Protein AF-A0A3D9JNN1-F1 (afdb_monomer_lite)

Radius of gyration: 12.72 Å; chains: 1; bounding box: 30×25×32 Å

Foldseek 3Di:
DCPVVVVLVVCQVVCVVVVDAGAEEAEPDDQDPPDLNDVVVSVVVVVVCVVVSPDHYDYPPHPD

pLDDT: mean 94.49, std 8.32, range [52.44, 98.31]

Sequence (64 aa):
MSGIRNYATNLHNELKEKGVFVGHLSIGTMIQVGTVGDPDVIADTWYNLFQKKDHFEETFPANF

Secondary structure (DSSP, 8-state):
--HHHHHHHHHHHHHGGGT----EEEE-S---TTSTT-HHHHHHHHHHHHHH--SSEEEESTT-

Structure (mmCIF, N/CA/C/O backbone):
data_AF-A0A3D9JNN1-F1
#
_entry.id   AF-A0A3D9JNN1-F1
#
loop_
_atom_site.group_PDB
_atom_site.id
_atom_site.type_symbol
_atom_site.label_atom_id
_atom_site.label_alt_id
_atom_site.label_comp_id
_atom_site.label_asym_id
_atom_site.label_entity_id
_atom_site.label_seq_id
_atom_site.pdbx_PDB_ins_code
_atom_site.Cartn_x
_atom_site.Cartn_y
_atom_site.Cartn_z
_atom_site.occupancy
_atom_site.B_iso_or_equiv
_atom_site.auth_seq_id
_atom_site.auth_comp_id
_atom_site.auth_asym_id
_atom_site.auth_atom_id
_atom_site.pdbx_PDB_model_num
ATOM 1 N N . MET A 1 1 ? 5.038 14.626 -1.656 1.00 52.44 1 MET A N 1
ATOM 2 C CA . MET A 1 1 ? 3.683 15.216 -1.530 1.00 52.44 1 MET A CA 1
ATOM 3 C C . MET A 1 1 ? 3.026 14.660 -0.271 1.00 52.44 1 MET A C 1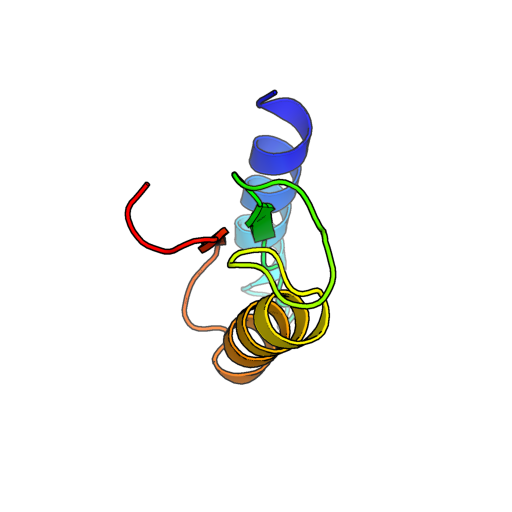
ATOM 5 O O . MET A 1 1 ? 2.889 13.451 -0.192 1.00 52.44 1 MET A O 1
ATOM 9 N N . SER A 1 2 ? 2.680 15.490 0.723 1.00 78.94 2 SER A N 1
ATOM 10 C CA . SER A 1 2 ? 2.224 15.017 2.050 1.00 78.94 2 SER A CA 1
ATOM 11 C C . SER A 1 2 ? 0.704 15.045 2.271 1.00 78.94 2 SER A C 1
ATOM 13 O O . SER A 1 2 ? 0.229 14.418 3.212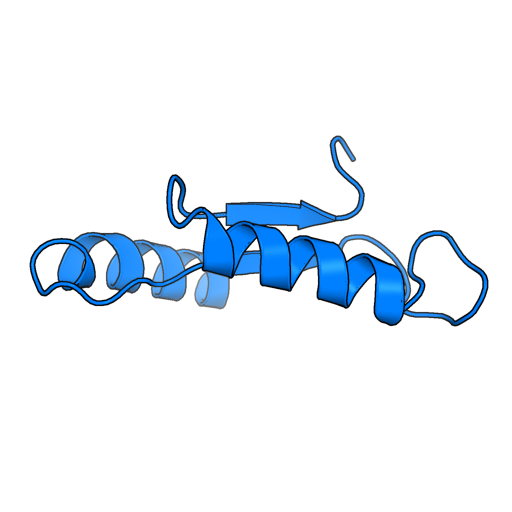 1.00 78.94 2 SER A O 1
ATOM 15 N N . GLY A 1 3 ? -0.070 15.732 1.419 1.00 92.69 3 GLY A N 1
ATOM 16 C CA . GLY A 1 3 ? -1.507 15.949 1.641 1.00 92.69 3 GLY A CA 1
ATOM 17 C C . GLY A 1 3 ? -2.344 14.667 1.638 1.00 92.69 3 GLY A C 1
ATOM 18 O O . GLY A 1 3 ? -3.103 14.437 2.575 1.00 92.69 3 GLY A O 1
ATOM 19 N N . ILE A 1 4 ? -2.161 13.805 0.630 1.00 92.62 4 ILE A N 1
ATOM 20 C CA . ILE A 1 4 ? -2.893 12.530 0.518 1.00 92.62 4 ILE A CA 1
ATOM 21 C C . ILE A 1 4 ? -2.539 11.601 1.678 1.00 92.62 4 ILE A C 1
ATOM 23 O O . ILE A 1 4 ? -3.437 11.092 2.342 1.00 92.62 4 ILE A O 1
ATOM 27 N N . ARG A 1 5 ? -1.242 11.438 1.973 1.00 94.38 5 ARG A N 1
ATOM 28 C CA . ARG A 1 5 ? -0.790 10.606 3.092 1.00 94.38 5 ARG A CA 1
ATOM 29 C C . ARG A 1 5 ? -1.376 11.100 4.414 1.00 94.38 5 ARG A C 1
ATOM 31 O O . ARG A 1 5 ? -1.952 10.308 5.145 1.00 94.38 5 ARG A O 1
ATOM 38 N N . ASN A 1 6 ? -1.302 12.407 4.684 1.00 96.00 6 ASN A N 1
ATOM 39 C CA . ASN A 1 6 ? -1.863 13.000 5.900 1.00 96.00 6 ASN A CA 1
ATOM 40 C C . ASN A 1 6 ? -3.382 12.792 6.000 1.00 96.00 6 ASN A C 1
ATOM 42 O O . ASN A 1 6 ? -3.895 12.444 7.061 1.00 96.00 6 ASN A O 1
ATOM 46 N N . TYR A 1 7 ? -4.110 12.980 4.899 1.00 96.69 7 TYR A N 1
ATOM 47 C CA . TYR A 1 7 ? -5.549 12.734 4.865 1.00 96.69 7 TYR A CA 1
ATOM 48 C C . TYR A 1 7 ? -5.882 11.260 5.144 1.00 96.69 7 TYR A C 1
ATOM 50 O O . TYR A 1 7 ? -6.713 10.976 6.005 1.00 96.69 7 TYR A O 1
ATOM 58 N N . ALA A 1 8 ? -5.181 10.326 4.496 1.00 96.75 8 ALA A N 1
ATOM 59 C CA . ALA A 1 8 ? -5.357 8.894 4.716 1.00 96.75 8 ALA A CA 1
ATOM 60 C C . ALA A 1 8 ? -5.019 8.481 6.160 1.00 96.75 8 ALA A C 1
ATOM 62 O O . ALA A 1 8 ? -5.757 7.693 6.746 1.00 96.75 8 ALA A O 1
ATOM 63 N N . THR A 1 9 ? -3.964 9.044 6.764 1.00 97.00 9 THR A N 1
ATOM 64 C CA . THR A 1 9 ? -3.616 8.790 8.173 1.00 97.00 9 THR A CA 1
ATOM 65 C C . THR A 1 9 ? -4.730 9.245 9.115 1.00 97.00 9 THR A C 1
ATOM 67 O O . THR A 1 9 ? -5.100 8.510 10.029 1.00 97.00 9 THR A O 1
ATOM 70 N N . ASN A 1 10 ? -5.304 10.430 8.884 1.00 97.75 10 ASN A N 1
ATOM 7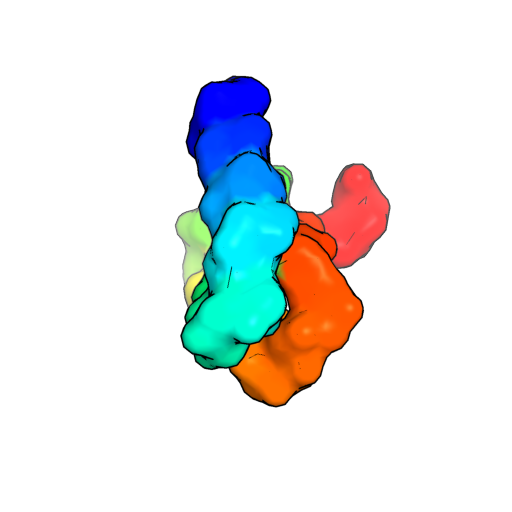1 C CA . ASN A 1 10 ? -6.421 10.913 9.698 1.00 97.75 10 ASN A CA 1
ATOM 72 C C . ASN A 1 10 ? -7.655 10.015 9.545 1.00 97.75 10 ASN A C 1
ATOM 74 O O . ASN A 1 10 ? -8.247 9.625 10.547 1.00 97.75 10 ASN A O 1
ATOM 78 N N . LEU A 1 11 ? -8.003 9.611 8.317 1.00 98.06 11 LEU A N 1
ATOM 79 C CA . LEU A 1 11 ? -9.104 8.671 8.097 1.00 98.06 11 LEU A CA 1
ATOM 80 C C . LEU A 1 11 ? -8.862 7.324 8.788 1.00 98.06 11 LEU A C 1
ATOM 82 O O . LEU A 1 11 ? -9.771 6.806 9.427 1.00 98.06 11 LEU A O 1
ATOM 86 N N . HIS A 1 12 ? -7.649 6.772 8.705 1.00 97.69 12 HIS A N 1
ATOM 87 C CA . HIS A 1 12 ? -7.292 5.534 9.399 1.00 97.69 12 HIS A CA 1
ATOM 88 C C . HIS A 1 12 ? -7.534 5.641 10.909 1.00 97.69 12 HIS A C 1
ATOM 90 O O . HIS A 1 12 ? -8.161 4.763 11.501 1.00 97.69 12 HIS A O 1
ATOM 96 N N . ASN A 1 13 ? -7.089 6.737 11.528 1.00 97.44 13 ASN A N 1
ATOM 97 C CA . ASN A 1 13 ? -7.244 6.949 12.965 1.00 97.44 13 ASN A CA 1
ATOM 98 C C . ASN A 1 13 ? -8.707 7.113 13.395 1.00 97.44 13 ASN A C 1
ATOM 100 O O . ASN A 1 13 ? -9.094 6.533 14.406 1.00 97.44 13 ASN A O 1
ATOM 104 N N . GLU A 1 14 ? -9.507 7.853 12.628 1.00 98.19 14 GLU A N 1
ATOM 105 C CA . GLU A 1 14 ? -10.911 8.148 12.956 1.00 98.19 14 GLU A CA 1
ATOM 106 C C . GLU A 1 14 ? -11.873 6.986 12.656 1.00 98.19 14 GLU A C 1
ATOM 108 O O . GLU A 1 14 ? -12.944 6.868 13.258 1.00 98.19 14 GLU A O 1
ATOM 113 N N . LEU A 1 15 ? -11.535 6.137 11.682 1.00 98.00 15 LEU A N 1
ATOM 114 C CA . LEU A 1 15 ? -12.440 5.108 11.169 1.00 98.00 15 LEU A CA 1
ATOM 115 C C . LEU A 1 15 ? -12.149 3.699 11.699 1.00 98.00 15 LEU A C 1
ATOM 117 O O . LEU A 1 15 ? -13.060 2.865 11.687 1.00 98.00 15 LEU A O 1
ATOM 121 N N . LYS A 1 16 ? -10.944 3.436 12.226 1.00 96.06 16 LYS A N 1
ATOM 122 C CA . LYS A 1 16 ? -10.580 2.115 12.775 1.00 96.06 16 LYS A CA 1
ATOM 123 C C . LYS A 1 16 ? -11.539 1.643 13.873 1.00 96.06 16 LYS A C 1
ATOM 125 O O . LYS A 1 16 ? -11.949 0.487 13.871 1.00 96.06 16 LYS A O 1
ATOM 130 N N . GLU A 1 17 ? -11.975 2.545 14.754 1.00 95.88 17 GLU A N 1
ATOM 131 C CA . GLU A 1 17 ? -12.919 2.234 15.842 1.00 95.88 17 GLU A CA 1
ATOM 132 C C . GLU A 1 17 ? -14.343 1.970 15.329 1.00 95.88 17 GLU A C 1
ATOM 134 O O . GLU A 1 17 ? -15.161 1.369 16.020 1.00 95.88 17 GLU A O 1
ATOM 139 N N . LYS A 1 18 ? -14.631 2.368 14.084 1.00 97.69 18 LYS A N 1
ATOM 140 C CA . LYS A 1 18 ? -15.910 2.149 13.393 1.00 97.69 18 LYS A CA 1
ATOM 141 C C . LYS A 1 18 ? -15.890 0.895 12.514 1.00 97.69 18 LYS A C 1
ATOM 143 O O . LYS A 1 18 ? -16.817 0.682 11.737 1.00 97.69 18 LYS A O 1
ATOM 148 N N . GLY A 1 19 ? -14.831 0.087 12.598 1.00 96.50 19 GLY A N 1
ATOM 149 C CA . GLY A 1 19 ? -14.668 -1.130 11.800 1.00 96.50 19 GLY A CA 1
ATOM 150 C C . GLY A 1 19 ? -14.329 -0.879 10.328 1.00 96.50 19 GLY A C 1
ATOM 151 O O . GLY A 1 19 ? -14.422 -1.799 9.516 1.00 96.50 19 GLY A O 1
ATOM 152 N N . VAL A 1 20 ? -13.933 0.346 9.964 1.00 97.19 20 VAL A N 1
ATOM 153 C CA . VAL A 1 20 ? -13.536 0.697 8.597 1.00 97.19 20 VAL A CA 1
ATOM 154 C C . VAL A 1 20 ? -12.018 0.829 8.535 1.00 97.19 20 VAL A C 1
ATOM 156 O O . VAL A 1 20 ? -11.417 1.658 9.214 1.00 97.19 20 VAL A O 1
ATOM 159 N N . PHE A 1 21 ? -11.395 0.002 7.697 1.00 97.62 21 PHE A N 1
ATOM 160 C CA . PHE A 1 21 ? -9.955 0.031 7.475 1.00 97.62 21 PHE A CA 1
ATOM 161 C C . PHE A 1 21 ? -9.593 0.997 6.348 1.00 97.62 21 PHE A C 1
ATOM 163 O O . PHE A 1 21 ? -10.179 0.948 5.266 1.00 97.62 21 PHE A O 1
ATOM 170 N N . VAL A 1 22 ? -8.584 1.828 6.597 1.00 97.88 22 VAL A N 1
ATOM 171 C CA . VAL A 1 22 ? -7.962 2.698 5.598 1.00 97.88 22 VAL A CA 1
ATOM 172 C C . VAL A 1 22 ? -6.477 2.373 5.567 1.00 97.88 22 VAL A C 1
ATOM 174 O O . VAL A 1 22 ? -5.789 2.566 6.568 1.00 97.88 22 VAL A O 1
ATOM 177 N N . GLY A 1 23 ? -6.010 1.863 4.429 1.00 96.62 23 GLY A N 1
ATOM 178 C CA . GLY A 1 23 ? -4.606 1.558 4.171 1.00 96.62 23 GLY A CA 1
ATOM 179 C C . GLY A 1 23 ? -4.039 2.456 3.074 1.00 96.62 23 GLY A C 1
ATOM 180 O O . GLY A 1 23 ? -4.771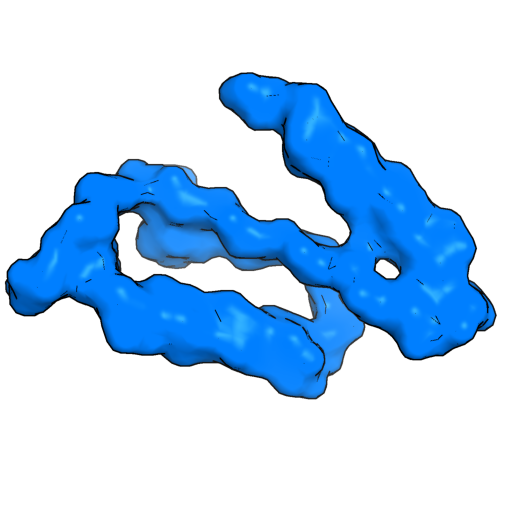 2.887 2.179 1.00 96.62 23 GLY A O 1
ATOM 181 N N . HIS A 1 24 ? -2.742 2.733 3.138 1.00 96.25 24 HIS A N 1
ATOM 182 C CA . HIS A 1 24 ? -2.015 3.519 2.144 1.00 96.25 24 HIS A CA 1
ATOM 183 C C . HIS A 1 24 ? -0.827 2.716 1.599 1.00 96.25 24 HIS A C 1
ATOM 185 O O . HIS A 1 24 ? -0.061 2.149 2.367 1.00 96.25 24 HIS A O 1
ATOM 191 N N . LEU A 1 25 ? -0.664 2.676 0.275 1.00 96.12 25 LEU A N 1
ATOM 192 C CA . LEU A 1 25 ? 0.517 2.100 -0.368 1.00 96.12 25 LEU A CA 1
ATOM 193 C C . LEU A 1 25 ? 1.260 3.207 -1.112 1.00 96.12 25 LEU A C 1
ATOM 195 O O . LEU A 1 25 ? 0.732 3.774 -2.071 1.00 96.12 25 LEU A O 1
ATOM 199 N N . SER A 1 26 ? 2.483 3.508 -0.680 1.00 95.12 26 SER A N 1
ATOM 200 C CA . SER A 1 26 ? 3.339 4.491 -1.345 1.00 95.12 26 SER A CA 1
ATOM 201 C C . SER A 1 26 ? 4.253 3.804 -2.356 1.00 95.12 26 SER A C 1
ATOM 203 O O . SER A 1 26 ? 5.114 3.019 -1.970 1.00 95.12 26 SER A O 1
ATOM 205 N N . ILE A 1 27 ? 4.109 4.125 -3.642 1.00 95.56 27 ILE A N 1
ATOM 206 C CA . ILE A 1 27 ? 4.908 3.535 -4.725 1.00 95.56 27 ILE A CA 1
ATOM 207 C C . ILE A 1 27 ? 6.063 4.482 -5.076 1.00 95.56 27 ILE A C 1
ATOM 209 O O . ILE A 1 27 ? 5.845 5.593 -5.557 1.00 95.56 27 ILE A O 1
ATOM 213 N N . GLY A 1 28 ? 7.293 4.041 -4.822 1.00 94.75 28 GLY A N 1
ATOM 214 C CA . GLY A 1 28 ? 8.547 4.762 -5.066 1.00 94.75 28 GLY A CA 1
ATOM 215 C C . GLY A 1 28 ? 9.295 4.329 -6.331 1.00 94.75 28 GLY A C 1
ATOM 216 O O . GLY A 1 28 ? 10.444 4.716 -6.518 1.00 94.75 28 GLY A O 1
ATOM 217 N N . THR A 1 29 ? 8.672 3.526 -7.196 1.00 94.94 29 THR A N 1
ATOM 218 C CA . THR A 1 29 ? 9.262 3.026 -8.447 1.00 94.94 29 THR A CA 1
ATOM 219 C C . THR A 1 29 ? 8.378 3.348 -9.653 1.00 94.94 29 THR A C 1
ATOM 221 O O . THR A 1 29 ? 7.186 3.623 -9.512 1.00 94.94 29 THR A O 1
ATOM 224 N N . MET A 1 30 ? 8.958 3.312 -10.853 1.00 96.81 30 MET A N 1
ATOM 225 C CA . MET A 1 30 ? 8.193 3.400 -12.096 1.00 96.81 30 MET A CA 1
ATOM 226 C C . MET A 1 30 ? 7.326 2.150 -12.255 1.00 96.81 30 MET A C 1
ATOM 228 O O . MET A 1 30 ? 7.829 1.035 -12.145 1.00 96.81 30 MET A O 1
ATOM 232 N N . ILE A 1 31 ? 6.037 2.342 -12.534 1.00 97.44 31 ILE A N 1
ATOM 233 C CA . ILE A 1 31 ? 5.110 1.242 -12.805 1.00 97.44 31 ILE A CA 1
ATOM 234 C C . ILE A 1 31 ? 5.369 0.736 -14.224 1.00 97.44 31 ILE A C 1
ATOM 236 O O . ILE A 1 31 ? 5.075 1.434 -15.197 1.00 97.44 31 ILE A O 1
ATOM 240 N N . GLN A 1 32 ? 5.942 -0.460 -14.340 1.00 97.94 32 GLN A N 1
ATOM 241 C CA . GLN A 1 32 ? 6.321 -1.053 -15.618 1.00 97.94 32 GLN A CA 1
ATOM 242 C C . GLN A 1 32 ? 6.356 -2.581 -15.517 1.00 97.94 32 GLN A C 1
ATOM 244 O O . GLN A 1 32 ? 7.046 -3.139 -14.662 1.00 97.94 32 GLN A O 1
ATOM 249 N N . VAL A 1 33 ? 5.657 -3.247 -16.441 1.00 98.06 33 VAL A N 1
ATOM 250 C CA . VAL A 1 33 ? 5.620 -4.714 -16.557 1.00 98.06 33 VAL A CA 1
ATOM 251 C C . VAL A 1 33 ? 7.031 -5.285 -16.712 1.00 98.06 33 VAL A C 1
ATOM 253 O O . VAL A 1 33 ? 7.843 -4.757 -17.477 1.00 98.06 33 VAL A O 1
ATOM 256 N N . GLY A 1 34 ? 7.311 -6.372 -15.995 1.00 97.00 34 GLY A N 1
ATOM 257 C CA . GLY A 1 34 ? 8.591 -7.078 -16.014 1.00 97.00 34 GLY A CA 1
ATOM 258 C C . GLY A 1 34 ? 9.718 -6.377 -15.249 1.00 97.00 34 GLY A C 1
ATOM 259 O O . GLY A 1 34 ? 10.879 -6.755 -15.405 1.00 97.00 34 GLY A O 1
ATOM 260 N N . THR A 1 35 ? 9.411 -5.356 -14.445 1.00 96.50 35 THR A N 1
ATOM 261 C CA . THR A 1 35 ? 10.394 -4.645 -13.611 1.00 96.50 35 THR A CA 1
ATOM 262 C C . THR A 1 35 ? 10.106 -4.835 -12.124 1.00 96.50 35 THR A C 1
ATOM 264 O O . THR A 1 35 ? 9.147 -5.493 -11.740 1.00 96.50 35 THR A O 1
ATOM 267 N N . VAL A 1 36 ? 10.914 -4.219 -11.255 1.00 94.81 36 VAL A N 1
ATOM 268 C CA . VAL A 1 36 ? 10.604 -4.149 -9.817 1.00 94.81 36 VAL A CA 1
ATOM 269 C C . VAL A 1 36 ? 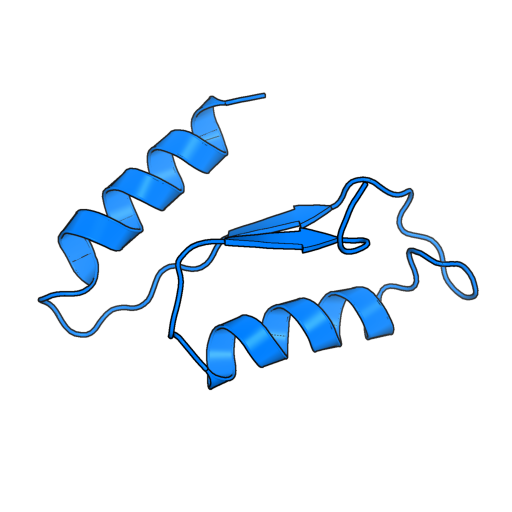9.245 -3.478 -9.573 1.00 94.81 36 VAL A C 1
ATOM 271 O O . VAL A 1 36 ? 8.563 -3.831 -8.622 1.00 94.81 36 VAL A O 1
ATOM 274 N N . GLY A 1 37 ? 8.835 -2.540 -10.433 1.00 96.44 37 GLY A N 1
ATOM 275 C CA . GLY A 1 37 ? 7.524 -1.891 -10.392 1.00 96.44 37 GLY A CA 1
ATOM 276 C C . GLY A 1 37 ? 6.448 -2.605 -11.204 1.00 96.44 37 GLY A C 1
ATOM 277 O O . GLY A 1 37 ? 5.589 -1.932 -11.776 1.00 96.44 37 GLY A O 1
ATOM 278 N N . ASP A 1 38 ? 6.514 -3.932 -11.313 1.00 98.19 38 ASP A N 1
ATOM 279 C CA . ASP A 1 38 ? 5.478 -4.701 -11.996 1.00 98.19 38 ASP A CA 1
ATOM 280 C C . ASP A 1 38 ? 4.103 -4.485 -11.318 1.00 98.19 38 ASP A C 1
ATOM 282 O O . ASP A 1 38 ? 4.003 -4.611 -10.091 1.00 98.19 38 ASP A O 1
ATOM 286 N N . PRO A 1 39 ? 3.046 -4.135 -12.081 1.00 98.00 39 PRO A N 1
ATOM 287 C CA . PRO A 1 39 ? 1.716 -3.891 -11.531 1.00 98.00 39 PRO A CA 1
ATOM 288 C C . PRO A 1 39 ? 1.154 -5.047 -10.701 1.00 98.00 39 PRO A C 1
ATOM 290 O O . PRO A 1 39 ? 0.495 -4.777 -9.695 1.00 98.00 39 PRO A O 1
ATOM 293 N N . ASP A 1 40 ? 1.425 -6.299 -11.077 1.00 98.31 40 ASP A N 1
ATOM 294 C CA . ASP A 1 40 ? 0.898 -7.467 -10.363 1.00 98.31 40 ASP A CA 1
ATOM 295 C C . ASP A 1 40 ? 1.567 -7.600 -8.987 1.00 98.31 40 ASP A C 1
ATOM 297 O O . ASP A 1 40 ? 0.902 -7.824 -7.977 1.00 98.31 40 ASP A O 1
ATOM 301 N N . VAL A 1 41 ? 2.871 -7.322 -8.904 1.00 97.44 41 VAL A N 1
ATOM 302 C CA . VAL A 1 41 ? 3.624 -7.342 -7.636 1.00 97.44 41 VAL A CA 1
ATOM 303 C C . VAL A 1 41 ? 3.194 -6.195 -6.707 1.00 97.44 41 VAL A C 1
ATOM 305 O O . VAL A 1 41 ? 3.081 -6.362 -5.485 1.00 97.44 41 VAL A O 1
ATOM 308 N N . ILE A 1 42 ? 2.917 -5.016 -7.273 1.00 97.88 42 ILE A N 1
ATOM 309 C CA . ILE A 1 42 ? 2.365 -3.878 -6.523 1.00 97.88 42 ILE A CA 1
ATOM 310 C C . ILE A 1 42 ? 0.966 -4.227 -5.994 1.00 97.88 42 ILE A C 1
ATOM 312 O O . ILE A 1 42 ? 0.660 -3.951 -4.829 1.00 97.88 42 ILE A O 1
ATOM 316 N N . ALA A 1 43 ? 0.127 -4.848 -6.828 1.00 97.94 43 ALA A N 1
ATOM 317 C CA . ALA A 1 43 ? -1.223 -5.262 -6.460 1.00 97.94 43 ALA A CA 1
ATOM 318 C C . ALA A 1 43 ? -1.216 -6.301 -5.333 1.00 97.94 43 ALA A C 1
ATOM 320 O O . ALA A 1 43 ? -1.987 -6.159 -4.383 1.00 97.94 43 ALA A O 1
ATOM 321 N N . ASP A 1 44 ? -0.307 -7.277 -5.375 1.00 97.94 44 ASP A N 1
ATOM 322 C CA . ASP A 1 44 ? -0.130 -8.259 -4.301 1.00 97.94 44 ASP A CA 1
ATOM 323 C C . ASP A 1 44 ? 0.244 -7.589 -2.976 1.00 97.94 44 ASP A C 1
ATOM 325 O O . ASP A 1 44 ? -0.307 -7.918 -1.922 1.00 97.94 44 ASP A O 1
ATOM 329 N N . THR A 1 45 ? 1.144 -6.602 -3.009 1.00 97.12 45 THR A N 1
ATOM 330 C CA . THR A 1 45 ? 1.523 -5.835 -1.810 1.00 97.12 45 THR A CA 1
ATOM 331 C C . THR A 1 45 ? 0.318 -5.091 -1.229 1.00 97.12 45 THR A C 1
ATOM 333 O O . THR A 1 45 ? 0.037 -5.189 -0.031 1.00 97.12 45 THR A O 1
ATOM 336 N N . TRP A 1 46 ? -0.448 -4.402 -2.079 1.00 97.25 46 TRP A N 1
ATOM 337 C CA . TRP A 1 46 ? -1.671 -3.709 -1.670 1.00 97.25 46 TRP A CA 1
ATOM 338 C C . TRP A 1 46 ? -2.723 -4.670 -1.096 1.00 97.25 46 TRP A C 1
ATOM 340 O O . TRP A 1 46 ? -3.332 -4.392 -0.059 1.00 97.25 46 TRP A O 1
ATOM 350 N N . TYR A 1 47 ? -2.923 -5.819 -1.742 1.00 97.75 47 TYR A N 1
ATOM 351 C CA . TYR A 1 47 ? -3.905 -6.810 -1.316 1.00 97.75 47 TYR A CA 1
ATOM 352 C C . TYR A 1 47 ? -3.518 -7.455 0.016 1.00 97.75 47 TYR A C 1
ATOM 354 O O . TYR A 1 47 ? -4.375 -7.652 0.877 1.00 97.75 47 TYR A O 1
ATOM 362 N N . ASN A 1 48 ? -2.226 -7.704 0.237 1.00 97.62 48 ASN A N 1
ATOM 363 C CA . ASN A 1 48 ? -1.713 -8.190 1.514 1.00 97.62 48 ASN A CA 1
ATOM 364 C C . ASN A 1 48 ? -1.954 -7.188 2.653 1.00 97.62 48 ASN A C 1
ATOM 366 O O . ASN A 1 48 ? -2.386 -7.603 3.732 1.00 97.62 48 ASN A O 1
ATOM 370 N N . LEU A 1 49 ? -1.759 -5.884 2.418 1.00 97.31 49 LEU A N 1
ATOM 371 C CA . LEU A 1 49 ? -2.115 -4.842 3.389 1.00 97.31 49 LEU A CA 1
ATOM 372 C C . LEU A 1 49 ? -3.620 -4.862 3.701 1.00 97.31 49 LEU A C 1
ATOM 374 O O . LEU A 1 49 ? -4.017 -4.820 4.867 1.00 97.31 49 LEU A O 1
ATOM 378 N N . PHE A 1 50 ? -4.468 -4.986 2.674 1.00 96.50 50 PHE A N 1
ATOM 379 C CA . PHE A 1 50 ? -5.916 -5.102 2.859 1.00 96.50 50 PHE A CA 1
ATOM 380 C C . PHE A 1 50 ? -6.332 -6.380 3.595 1.00 96.50 50 PHE A C 1
ATOM 382 O O . PHE A 1 50 ? -7.311 -6.344 4.333 1.00 96.50 50 PHE A O 1
ATOM 389 N N . GLN A 1 51 ? -5.646 -7.503 3.405 1.00 98.00 51 GLN A N 1
ATOM 390 C CA . GLN A 1 51 ? -5.976 -8.750 4.096 1.00 98.00 51 GLN A CA 1
ATOM 391 C C . GLN A 1 51 ? -5.576 -8.700 5.572 1.00 98.00 51 GLN A C 1
ATOM 393 O O . GLN A 1 51 ? -6.368 -9.076 6.436 1.00 98.00 51 GLN A O 1
ATOM 398 N N . LYS A 1 52 ? -4.370 -8.204 5.870 1.00 97.00 52 LYS A N 1
ATOM 399 C CA . LYS A 1 52 ? -3.852 -8.145 7.243 1.00 97.00 52 LYS A CA 1
ATOM 400 C C . LYS A 1 52 ? -4.523 -7.059 8.078 1.00 97.00 52 LYS A C 1
ATOM 402 O O . LYS A 1 52 ? -4.874 -7.317 9.227 1.00 97.00 52 LYS A O 1
ATOM 407 N N . LYS A 1 53 ? -4.709 -5.861 7.507 1.00 96.38 53 LYS A N 1
ATOM 408 C CA . LYS A 1 53 ? -5.286 -4.678 8.179 1.00 96.38 53 LYS A CA 1
ATOM 409 C C . LYS A 1 53 ? -4.631 -4.340 9.527 1.00 96.38 53 LYS A C 1
ATOM 411 O O . LYS A 1 53 ? -5.281 -3.777 10.405 1.00 96.38 53 LYS A O 1
ATOM 416 N N . ASP A 1 54 ? -3.367 -4.704 9.710 1.00 95.19 54 ASP A N 1
ATOM 417 C CA . ASP A 1 54 ? -2.634 -4.630 10.978 1.00 95.19 54 ASP A CA 1
ATOM 418 C C . ASP A 1 54 ? -1.871 -3.311 11.159 1.00 95.19 54 ASP A C 1
ATOM 420 O O . ASP A 1 54 ? -1.490 -2.961 12.275 1.00 95.19 54 ASP A O 1
ATOM 424 N N . HIS A 1 55 ? -1.686 -2.549 10.083 1.00 95.25 55 HIS A N 1
ATOM 425 C CA . HIS A 1 55 ? -1.023 -1.252 10.108 1.00 95.25 55 HIS A CA 1
ATOM 426 C C . HIS A 1 55 ? -1.560 -0.312 9.014 1.00 95.25 55 HIS A C 1
ATOM 428 O O . HIS A 1 55 ? -2.368 -0.695 8.170 1.00 95.25 55 HIS A O 1
ATOM 434 N N . PHE A 1 56 ? -1.164 0.961 9.080 1.00 96.12 56 PHE A N 1
ATOM 435 C CA . PHE A 1 56 ? -1.684 2.026 8.216 1.00 96.12 56 PHE A CA 1
ATOM 436 C C . PHE A 1 56 ? -1.084 2.026 6.801 1.00 96.12 56 PHE A C 1
ATOM 438 O O . PHE A 1 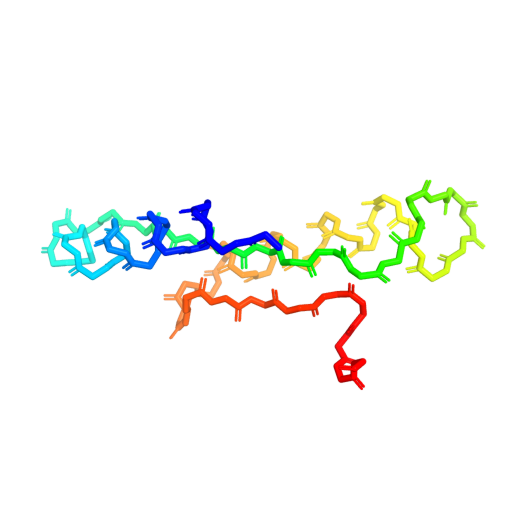56 ? -1.808 2.258 5.833 1.00 96.12 56 PHE A O 1
ATOM 445 N N . GLU A 1 57 ? 0.229 1.835 6.673 1.00 95.62 57 GLU A N 1
ATOM 446 C CA . GLU A 1 57 ? 0.954 2.131 5.436 1.00 95.62 57 GLU A CA 1
ATOM 447 C C . GLU A 1 57 ? 2.051 1.121 5.120 1.00 95.62 57 GLU A C 1
ATOM 449 O O . GLU A 1 57 ? 2.859 0.809 5.988 1.00 95.62 57 GLU A O 1
ATOM 454 N N . GLU A 1 58 ? 2.130 0.750 3.843 1.00 96.06 58 GLU A N 1
ATOM 455 C CA . GLU A 1 58 ? 3.273 0.067 3.234 1.00 96.06 58 GLU A CA 1
ATOM 456 C C . GLU A 1 58 ? 3.982 1.000 2.238 1.00 96.06 58 GLU A C 1
ATOM 458 O O . GLU A 1 58 ? 3.367 1.882 1.617 1.00 96.06 58 GLU A O 1
ATOM 463 N N . THR A 1 59 ? 5.279 0.776 2.029 1.00 95.38 59 THR A N 1
ATOM 464 C CA . THR A 1 59 ? 6.044 1.391 0.936 1.00 95.38 59 THR A CA 1
ATOM 465 C C . THR A 1 59 ? 6.509 0.324 -0.046 1.00 95.38 59 THR A C 1
ATOM 467 O O . THR A 1 59 ? 6.859 -0.791 0.335 1.00 95.38 59 THR A O 1
ATOM 470 N N . PHE A 1 60 ? 6.497 0.659 -1.335 1.00 96.00 60 PHE A N 1
ATOM 471 C CA . PHE A 1 60 ? 6.911 -0.250 -2.391 1.00 96.00 60 PHE A CA 1
ATOM 472 C C . PHE A 1 60 ? 7.916 0.415 -3.341 1.00 96.00 60 PHE A C 1
ATOM 474 O O . PHE A 1 60 ? 7.593 1.451 -3.924 1.00 96.00 60 PHE A O 1
ATOM 481 N N . PRO A 1 61 ? 9.094 -0.184 -3.576 1.00 94.06 61 PRO A N 1
ATOM 482 C CA . PRO A 1 61 ? 9.572 -1.430 -2.971 1.00 94.06 61 PRO A CA 1
ATOM 483 C C . PRO A 1 61 ? 9.896 -1.240 -1.482 1.00 94.06 61 PRO A C 1
ATOM 485 O O . PRO A 1 61 ? 10.223 -0.132 -1.057 1.00 94.06 61 PRO A O 1
ATOM 488 N N . ALA A 1 62 ? 9.795 -2.308 -0.690 1.00 87.88 62 ALA A N 1
ATOM 489 C CA . ALA A 1 62 ? 10.079 -2.235 0.740 1.00 87.88 62 ALA A CA 1
ATOM 490 C C . ALA A 1 62 ? 11.538 -1.798 0.981 1.00 87.88 62 ALA A C 1
ATOM 492 O O . ALA A 1 62 ? 12.458 -2.350 0.376 1.00 87.88 62 ALA A O 1
ATOM 493 N N . ASN A 1 63 ? 11.743 -0.855 1.906 1.00 71.31 63 ASN A N 1
ATOM 494 C CA . ASN A 1 63 ? 13.055 -0.338 2.335 1.00 71.31 63 ASN A CA 1
ATOM 495 C C . ASN A 1 63 ? 13.841 0.503 1.305 1.00 71.31 63 ASN A C 1
ATOM 497 O O . ASN A 1 63 ? 15.073 0.454 1.305 1.00 71.31 63 ASN A O 1
ATOM 501 N N . PHE A 1 64 ? 13.159 1.272 0.453 1.00 56.22 64 PHE A N 1
ATOM 502 C CA . PHE A 1 64 ? 13.796 2.377 -0.281 1.00 56.22 64 PHE A CA 1
ATOM 503 C C . PHE A 1 64 ? 14.068 3.600 0.603 1.00 56.22 64 PHE A C 1
ATOM 505 O O . PHE A 1 64 ? 13.222 3.899 1.478 1.00 56.22 64 PHE A O 1
#

Organism: NCBI:txid456490